Protein AF-A0A1B6GQN4-F1 (afdb_monomer_lite)

Structure (mmCIF, N/CA/C/O backbone):
data_AF-A0A1B6GQN4-F1
#
_entry.id   AF-A0A1B6GQN4-F1
#
loop_
_atom_site.group_PDB
_atom_site.id
_atom_site.type_symbol
_atom_site.label_atom_id
_atom_site.label_alt_id
_atom_site.label_comp_id
_atom_site.label_asym_id
_atom_site.label_entity_id
_atom_site.label_seq_id
_atom_site.pdbx_PDB_ins_code
_atom_site.Cartn_x
_atom_site.Cartn_y
_atom_site.Cartn_z
_atom_site.occupancy
_atom_site.B_iso_or_equiv
_atom_site.auth_seq_id
_atom_site.auth_comp_id
_atom_site.auth_asym_id
_atom_site.auth_atom_id
_atom_site.pdbx_PDB_model_num
ATOM 1 N N . MET A 1 1 ? 14.526 -27.126 -24.386 1.00 38.97 1 MET A N 1
ATOM 2 C CA . MET A 1 1 ? 15.940 -27.431 -24.703 1.00 38.97 1 MET A CA 1
ATOM 3 C C . MET A 1 1 ? 16.800 -26.392 -24.008 1.00 38.97 1 MET A C 1
ATOM 5 O O . MET A 1 1 ? 16.341 -25.265 -23.880 1.00 38.97 1 MET A O 1
ATOM 9 N N . ILE A 1 2 ? 17.978 -26.773 -23.517 1.00 41.34 2 ILE A N 1
ATOM 10 C CA . ILE A 1 2 ? 18.912 -25.891 -22.803 1.00 41.34 2 ILE A CA 1
ATOM 11 C C . ILE A 1 2 ? 20.274 -26.056 -23.475 1.00 41.34 2 ILE A C 1
ATOM 13 O O . ILE A 1 2 ? 20.704 -27.186 -23.697 1.00 41.34 2 ILE A O 1
ATOM 17 N N . THR A 1 3 ? 20.938 -24.947 -23.785 1.00 47.03 3 THR A N 1
ATOM 18 C CA . THR A 1 3 ? 22.304 -24.912 -24.324 1.00 47.03 3 THR A CA 1
ATOM 19 C C . THR A 1 3 ? 23.087 -23.838 -23.568 1.00 47.03 3 THR A C 1
ATOM 21 O O . THR A 1 3 ? 22.748 -22.660 -23.713 1.00 47.03 3 THR A O 1
ATOM 24 N N . PRO A 1 4 ? 24.077 -24.197 -22.731 1.00 46.75 4 PRO A N 1
ATOM 25 C CA . PRO A 1 4 ? 24.932 -23.216 -22.069 1.00 46.75 4 PRO A CA 1
ATOM 26 C C . PRO A 1 4 ? 25.905 -22.586 -23.075 1.00 46.75 4 PRO A C 1
ATOM 28 O O . PRO A 1 4 ? 26.256 -23.208 -24.078 1.00 46.75 4 PRO A O 1
ATOM 31 N N . PHE A 1 5 ? 26.353 -21.362 -22.796 1.00 39.34 5 PHE A N 1
ATOM 32 C CA . PHE A 1 5 ? 27.417 -20.705 -23.556 1.00 39.34 5 PHE A CA 1
ATOM 33 C C . PHE A 1 5 ? 28.744 -20.877 -22.807 1.00 39.34 5 PHE A C 1
ATOM 35 O O . PHE A 1 5 ? 28.800 -20.622 -21.604 1.00 39.34 5 PHE A O 1
ATOM 42 N N . SER A 1 6 ? 29.773 -21.371 -23.495 1.00 43.34 6 SER A N 1
ATOM 43 C CA . SER A 1 6 ? 31.007 -21.857 -22.866 1.00 43.34 6 SER A CA 1
ATOM 44 C C . SER A 1 6 ? 31.968 -20.758 -22.411 1.00 43.34 6 SER A C 1
ATOM 46 O O . SER A 1 6 ? 31.953 -19.630 -22.901 1.00 43.34 6 SER A O 1
ATOM 48 N N . GLU A 1 7 ? 32.865 -21.148 -21.506 1.00 43.22 7 GLU A N 1
ATOM 49 C CA . GLU A 1 7 ? 34.049 -20.392 -21.104 1.00 43.22 7 GLU A CA 1
ATOM 50 C C . GLU A 1 7 ? 34.975 -20.075 -22.291 1.00 43.22 7 GLU A C 1
ATOM 52 O O . GLU A 1 7 ? 35.158 -20.894 -23.194 1.00 43.22 7 GLU A O 1
ATOM 57 N N . VAL A 1 8 ? 35.666 -18.934 -22.216 1.00 42.50 8 VAL A N 1
ATOM 58 C CA . VAL A 1 8 ? 36.933 -18.708 -22.927 1.00 42.50 8 VAL A CA 1
ATOM 59 C C . VAL A 1 8 ? 37.954 -18.191 -21.917 1.00 42.50 8 VAL A C 1
ATOM 61 O O . VAL A 1 8 ? 38.015 -17.000 -21.620 1.00 42.50 8 VAL A O 1
ATOM 64 N N . VAL A 1 9 ? 38.753 -19.108 -21.373 1.00 43.78 9 VAL A N 1
ATOM 65 C CA . VAL A 1 9 ? 39.935 -18.791 -20.560 1.00 43.78 9 VAL A CA 1
ATOM 66 C C . VAL A 1 9 ? 41.157 -18.749 -21.474 1.00 43.78 9 VAL A C 1
ATOM 68 O O . VAL A 1 9 ? 41.381 -19.689 -22.235 1.00 43.78 9 VAL A O 1
ATOM 71 N N . ASN A 1 10 ? 41.986 -17.707 -21.372 1.00 44.34 10 ASN A N 1
ATOM 72 C CA . ASN A 1 10 ? 43.357 -17.751 -21.890 1.00 44.34 10 ASN A CA 1
ATOM 73 C C . ASN A 1 10 ? 44.294 -16.821 -21.078 1.00 44.34 10 ASN A C 1
ATOM 75 O O . ASN A 1 10 ? 43.972 -15.641 -20.942 1.00 44.34 10 ASN A O 1
ATOM 79 N N . PRO A 1 11 ? 45.406 -17.321 -20.496 1.00 50.16 11 PRO A N 1
ATOM 80 C CA . PRO A 1 11 ? 46.320 -16.545 -19.641 1.00 50.16 11 PRO A CA 1
ATOM 81 C C . PRO A 1 11 ? 47.654 -16.158 -20.329 1.00 50.16 11 PRO A C 1
ATOM 83 O O . PRO A 1 11 ? 47.951 -16.660 -21.411 1.00 50.16 11 PRO A O 1
ATOM 86 N N . ARG A 1 12 ? 48.516 -15.402 -19.605 1.00 38.38 12 ARG A N 1
ATOM 87 C CA . ARG A 1 12 ? 49.875 -14.897 -19.989 1.00 38.38 12 ARG A CA 1
ATOM 88 C C . ARG A 1 12 ? 49.829 -13.700 -20.969 1.00 38.38 12 ARG A C 1
ATOM 90 O O . ARG A 1 12 ? 48.912 -13.647 -21.773 1.00 38.38 12 ARG A O 1
ATOM 97 N N . LEU A 1 13 ? 50.751 -12.723 -21.023 1.00 40.22 13 LEU A N 1
ATOM 98 C CA . LEU A 1 13 ? 51.903 -12.209 -20.220 1.00 40.22 13 LEU A CA 1
ATOM 99 C C . LEU A 1 13 ? 52.123 -10.731 -20.706 1.00 40.22 13 LEU A C 1
ATOM 101 O O . LEU A 1 13 ? 51.519 -10.370 -21.714 1.00 40.22 13 LEU A O 1
ATOM 105 N N . CYS A 1 14 ? 52.908 -9.791 -20.156 1.00 38.59 14 CYS A N 1
ATOM 106 C CA . CYS A 1 14 ? 53.934 -9.698 -19.092 1.00 38.59 14 CYS A CA 1
ATOM 107 C C . CYS A 1 14 ? 53.431 -8.739 -17.953 1.00 38.59 14 CYS A C 1
ATOM 109 O O . CYS A 1 14 ? 52.217 -8.716 -17.762 1.00 38.59 14 CYS A O 1
ATOM 111 N N . CYS A 1 15 ? 54.149 -8.029 -17.057 1.00 39.53 15 CYS A N 1
ATOM 112 C CA . CYS A 1 15 ? 55.528 -7.489 -16.911 1.00 39.53 15 CYS A CA 1
ATOM 113 C C . CYS A 1 15 ? 55.942 -6.420 -17.963 1.00 39.53 15 CYS A C 1
ATOM 115 O O . CYS A 1 15 ? 55.563 -6.547 -19.122 1.00 39.53 15 CYS A O 1
ATOM 117 N N . GLU A 1 16 ? 56.670 -5.331 -17.674 1.00 39.56 16 GLU A N 1
ATOM 118 C CA . GLU A 1 16 ? 57.185 -4.686 -16.437 1.00 39.56 16 GLU A CA 1
ATOM 119 C C . GLU A 1 16 ? 57.283 -3.157 -16.689 1.00 39.56 16 GLU A C 1
ATOM 121 O O . GLU A 1 16 ? 57.430 -2.773 -17.847 1.00 39.56 16 GLU A O 1
ATOM 126 N N . ASP A 1 17 ? 57.226 -2.317 -15.640 1.00 39.34 17 ASP A N 1
ATOM 127 C CA . ASP A 1 17 ? 58.173 -1.200 -15.376 1.00 39.34 17 ASP A CA 1
ATOM 128 C C . ASP A 1 17 ? 57.814 -0.494 -14.042 1.00 39.34 17 ASP A C 1
ATOM 130 O O . ASP A 1 17 ? 56.939 0.372 -13.988 1.00 39.34 17 ASP A O 1
ATOM 134 N N . GLU A 1 18 ? 58.461 -0.876 -12.934 1.00 48.28 18 GLU A N 1
ATOM 135 C CA . GLU A 1 18 ? 58.349 -0.146 -11.658 1.00 48.28 18 GLU A CA 1
ATOM 136 C C . GLU A 1 18 ? 59.470 0.896 -11.550 1.00 48.28 18 GLU A C 1
ATOM 138 O O . GLU A 1 18 ? 60.575 0.607 -11.086 1.00 48.28 18 GLU A O 1
ATOM 143 N N . THR A 1 19 ? 59.190 2.130 -11.983 1.00 58.78 19 THR A N 1
ATOM 144 C CA . THR A 1 19 ? 60.159 3.235 -11.875 1.00 58.78 19 THR A CA 1
ATOM 145 C C . THR A 1 19 ? 60.526 3.529 -10.407 1.00 58.78 19 THR A C 1
ATOM 147 O O . THR A 1 19 ? 59.633 3.744 -9.581 1.00 58.78 19 THR A O 1
ATOM 150 N N . PRO A 1 20 ? 61.824 3.588 -10.040 1.00 49.12 20 PRO A N 1
ATOM 151 C CA . PRO A 1 20 ? 62.231 3.918 -8.676 1.00 49.12 20 PRO A CA 1
ATOM 152 C C . PRO A 1 20 ? 61.864 5.360 -8.295 1.00 49.12 20 PRO A C 1
ATOM 154 O O . PRO A 1 20 ? 62.465 6.320 -8.780 1.00 49.12 20 PRO A O 1
ATOM 157 N N . VAL A 1 21 ? 60.898 5.524 -7.387 1.00 58.22 21 VAL A N 1
ATOM 158 C CA . VAL A 1 21 ? 60.535 6.838 -6.833 1.00 58.22 21 VAL A CA 1
ATOM 159 C C . VAL A 1 21 ? 61.554 7.240 -5.764 1.00 58.22 21 VAL A C 1
ATOM 161 O O . VAL A 1 21 ? 61.572 6.693 -4.661 1.00 58.22 21 VAL A O 1
ATOM 164 N N . ASP A 1 22 ? 62.410 8.205 -6.102 1.00 50.53 22 ASP A N 1
ATOM 165 C CA . ASP A 1 22 ? 63.510 8.674 -5.253 1.00 50.53 22 ASP A CA 1
ATOM 166 C C . ASP A 1 22 ? 62.984 9.351 -3.959 1.00 50.53 22 ASP A C 1
ATOM 168 O O . ASP A 1 22 ? 62.288 10.371 -4.032 1.00 50.53 22 ASP A O 1
ATOM 172 N N . PRO A 1 23 ? 63.280 8.828 -2.750 1.00 57.06 23 PRO A N 1
ATOM 173 C CA . PRO A 1 23 ? 62.633 9.251 -1.502 1.00 57.06 23 PRO A CA 1
ATOM 174 C C . PRO A 1 23 ? 63.164 10.584 -0.930 1.00 57.06 23 PRO A C 1
ATOM 176 O O . PRO A 1 23 ? 63.128 10.800 0.284 1.00 57.06 23 PRO A O 1
ATOM 179 N N . ARG A 1 24 ? 63.705 11.483 -1.767 1.00 56.50 24 ARG A N 1
ATOM 180 C CA . ARG A 1 24 ? 64.447 12.687 -1.336 1.00 56.50 24 ARG A CA 1
ATOM 181 C C . ARG A 1 24 ? 64.012 14.007 -1.979 1.00 56.50 24 ARG A C 1
ATOM 183 O O . ARG A 1 24 ? 64.813 14.930 -2.092 1.00 56.50 24 ARG A O 1
ATOM 190 N N . THR A 1 25 ? 62.717 14.162 -2.246 1.00 57.97 25 THR A N 1
ATOM 191 C CA . THR A 1 25 ? 62.114 15.466 -2.602 1.00 57.97 25 THR A CA 1
ATOM 192 C C . THR A 1 25 ? 61.131 15.951 -1.529 1.00 57.97 25 THR A C 1
ATOM 194 O O . THR A 1 25 ? 60.029 16.409 -1.828 1.00 57.97 25 THR A O 1
ATOM 197 N N . MET A 1 26 ? 61.526 15.868 -0.250 1.00 46.03 26 MET A N 1
ATOM 198 C CA . MET A 1 26 ? 60.767 16.443 0.873 1.00 46.03 26 MET A CA 1
ATOM 199 C C . MET A 1 26 ? 60.919 17.974 0.899 1.00 46.03 26 MET A C 1
ATOM 201 O O . MET A 1 26 ? 61.567 18.547 1.774 1.00 46.03 26 MET A O 1
ATOM 205 N N . SER A 1 27 ? 60.345 18.633 -0.111 1.00 48.56 27 SER A N 1
ATOM 206 C CA . SER A 1 27 ? 60.278 20.091 -0.197 1.00 48.56 27 SER A CA 1
ATOM 207 C C . SER A 1 27 ? 59.452 20.652 0.962 1.00 48.56 27 SER A C 1
ATOM 209 O O . SER A 1 27 ? 58.418 20.098 1.339 1.00 48.56 27 SER A O 1
ATOM 211 N N . GLN A 1 28 ? 59.934 21.736 1.561 1.00 56.88 28 GLN A N 1
ATOM 212 C CA . GLN A 1 28 ? 59.524 22.167 2.891 1.00 56.88 28 GLN A CA 1
ATOM 213 C C . GLN A 1 28 ? 58.351 23.154 2.829 1.00 56.88 28 GLN A C 1
ATOM 215 O O . GLN A 1 28 ? 58.547 24.354 2.648 1.00 56.88 28 GLN A O 1
ATOM 220 N N . TRP A 1 29 ? 57.125 22.653 3.003 1.00 43.41 29 TRP A N 1
ATOM 221 C CA . TRP A 1 29 ? 55.921 23.487 3.095 1.00 43.41 29 TRP A CA 1
ATOM 222 C C . TRP A 1 29 ? 55.753 24.020 4.533 1.00 43.41 29 TRP A C 1
ATOM 224 O O . TRP A 1 29 ? 55.604 23.218 5.458 1.00 43.41 29 TRP A O 1
ATOM 234 N N . PRO A 1 30 ? 55.793 25.349 4.760 1.00 53.22 30 PRO A N 1
ATOM 235 C CA . PRO A 1 30 ? 55.517 25.941 6.067 1.00 53.22 30 PRO A CA 1
ATOM 236 C C . PRO A 1 30 ? 54.004 26.017 6.348 1.00 53.22 30 PRO A C 1
ATOM 238 O O . PRO A 1 30 ? 53.181 25.618 5.531 1.00 53.22 30 PRO A O 1
ATOM 241 N N . VAL A 1 31 ? 53.657 26.584 7.510 1.00 56.50 31 VAL A N 1
ATOM 242 C CA . VAL A 1 31 ? 52.295 26.821 8.030 1.00 56.50 31 VAL A CA 1
ATOM 243 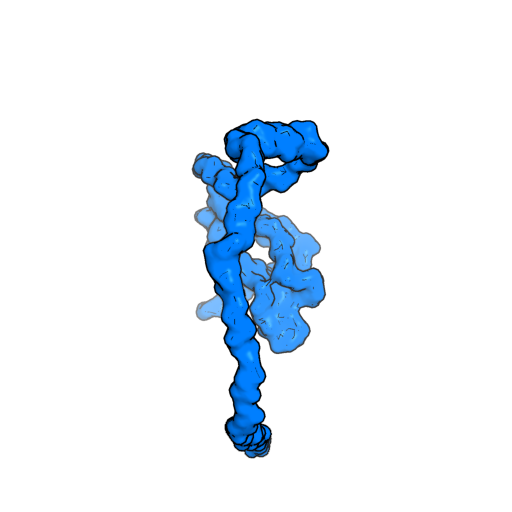C C . VAL A 1 31 ? 51.386 25.587 8.108 1.00 56.50 31 VAL A C 1
ATOM 245 O O . VAL A 1 31 ? 50.509 25.341 7.285 1.00 56.50 31 VAL A O 1
ATOM 248 N N . SER A 1 32 ? 51.505 24.892 9.239 1.00 63.06 32 SER A N 1
ATOM 249 C CA . SER A 1 32 ? 50.463 24.032 9.801 1.00 63.06 32 SER A CA 1
ATOM 250 C C . SER A 1 32 ? 49.194 24.842 10.126 1.00 63.06 32 SER A C 1
ATOM 252 O O . SER A 1 32 ? 48.978 25.253 11.268 1.00 63.06 32 SER A O 1
ATOM 254 N N . VAL A 1 33 ? 48.354 25.099 9.120 1.00 55.94 33 VAL A N 1
ATOM 255 C CA . VAL A 1 33 ? 47.033 25.716 9.306 1.00 55.94 33 VAL A CA 1
ATOM 256 C C . VAL A 1 33 ? 46.115 24.691 9.971 1.00 55.94 33 VAL A C 1
ATOM 258 O O . VAL A 1 33 ? 45.735 23.695 9.356 1.00 55.94 33 VAL A O 1
ATOM 261 N N . SER A 1 34 ? 45.758 24.922 11.236 1.00 52.75 34 SER A N 1
ATOM 262 C CA . SER A 1 34 ? 44.866 24.038 11.993 1.00 52.75 34 SER A CA 1
ATOM 263 C C . SER A 1 34 ? 43.557 23.792 11.238 1.00 52.75 34 SER A C 1
ATOM 265 O O . SER A 1 34 ? 42.838 24.745 10.930 1.00 52.75 34 SER A O 1
ATOM 267 N N . LEU A 1 35 ? 43.203 22.519 11.005 1.00 54.84 35 LEU A N 1
ATOM 268 C CA . LEU A 1 35 ? 42.017 22.134 10.218 1.00 54.84 35 LEU A CA 1
ATOM 269 C C . LEU A 1 35 ? 40.712 22.765 10.741 1.00 54.84 35 LEU A C 1
ATOM 271 O O . LEU A 1 35 ? 39.799 23.011 9.957 1.00 54.84 35 LEU A O 1
ATOM 275 N N . ALA A 1 36 ? 40.644 23.089 12.036 1.00 58.41 36 ALA A N 1
ATOM 276 C CA . ALA A 1 36 ? 39.533 23.820 12.646 1.00 58.41 36 ALA A CA 1
ATOM 277 C C . ALA A 1 36 ? 39.230 25.172 11.962 1.00 58.41 36 ALA A C 1
ATOM 279 O O . ALA A 1 36 ? 38.065 25.533 11.821 1.00 58.41 36 ALA A O 1
ATOM 280 N N . VAL A 1 37 ? 40.252 25.904 11.499 1.00 56.81 37 VAL A N 1
ATOM 281 C CA . VAL A 1 37 ? 40.081 27.210 10.832 1.00 56.81 37 VAL A CA 1
ATOM 282 C C . VAL A 1 37 ? 39.545 27.030 9.409 1.00 56.81 37 VAL A C 1
ATOM 284 O O . VAL A 1 37 ? 38.637 27.746 8.991 1.00 56.81 37 VAL A O 1
ATOM 287 N N . VAL A 1 38 ? 40.058 26.029 8.685 1.00 58.25 38 VAL A N 1
ATOM 288 C CA . VAL A 1 38 ? 39.586 25.684 7.333 1.00 58.25 38 VAL A CA 1
ATOM 289 C C . VAL A 1 38 ? 38.133 25.200 7.382 1.00 58.25 38 VAL A C 1
ATOM 291 O O . VAL A 1 38 ? 37.305 25.666 6.603 1.00 58.25 38 VAL A O 1
ATOM 294 N N . GLY A 1 39 ? 37.795 24.334 8.344 1.00 57.09 39 GLY A N 1
ATOM 295 C CA . GLY A 1 39 ? 36.428 23.850 8.548 1.00 57.09 39 GLY A CA 1
ATOM 296 C C . GLY A 1 39 ? 35.426 24.973 8.836 1.00 57.09 39 GLY A C 1
ATOM 297 O O . GLY A 1 39 ? 34.323 24.958 8.293 1.00 57.09 39 GLY A O 1
ATOM 298 N N . LEU A 1 40 ? 35.820 25.982 9.623 1.00 56.78 40 LEU A N 1
ATOM 299 C CA . LEU A 1 40 ? 34.961 27.127 9.934 1.00 56.78 40 LEU A CA 1
ATOM 300 C C . LEU A 1 40 ? 34.673 27.999 8.695 1.00 56.78 40 LEU A C 1
ATOM 302 O O . LEU A 1 40 ? 33.534 28.413 8.488 1.00 56.78 40 LEU A O 1
ATOM 306 N N . LEU A 1 41 ? 35.680 28.235 7.845 1.00 58.12 41 LEU A N 1
ATOM 307 C CA . LEU A 1 41 ? 35.528 29.000 6.598 1.00 58.12 41 LEU A CA 1
ATOM 308 C C . LEU A 1 41 ? 34.669 28.274 5.550 1.00 58.12 41 LEU A C 1
ATOM 310 O O . LEU A 1 41 ? 33.854 28.908 4.878 1.00 58.12 41 LEU A O 1
ATOM 314 N N . VAL A 1 42 ? 34.799 26.948 5.435 1.00 58.12 42 VAL A N 1
ATOM 315 C CA . VAL A 1 42 ? 33.941 26.145 4.547 1.00 58.12 42 VAL A CA 1
ATOM 316 C C . VAL A 1 42 ? 32.477 26.230 4.992 1.00 58.12 42 VAL A C 1
ATOM 318 O O . VAL A 1 42 ? 31.614 26.532 4.173 1.00 58.12 42 VAL A O 1
ATOM 321 N N . LEU A 1 43 ? 32.185 26.067 6.288 1.00 57.09 43 LEU A N 1
ATOM 322 C CA . LEU A 1 43 ? 30.814 26.166 6.812 1.00 57.09 43 LEU A CA 1
ATOM 323 C C . LEU A 1 43 ? 30.171 27.551 6.610 1.00 57.09 43 LEU A C 1
ATOM 325 O O . LEU A 1 43 ? 28.959 27.630 6.430 1.00 57.09 43 LEU A O 1
ATOM 329 N N . ALA A 1 44 ? 30.958 28.630 6.599 1.00 58.59 44 ALA A N 1
ATOM 330 C CA . ALA A 1 44 ? 30.460 29.998 6.430 1.00 58.59 44 ALA A CA 1
ATOM 331 C C . ALA A 1 44 ? 30.083 30.378 4.980 1.00 58.59 44 ALA A C 1
ATOM 333 O O . ALA A 1 44 ? 29.517 31.449 4.766 1.00 58.59 44 ALA A O 1
ATOM 334 N N . SER A 1 45 ? 30.407 29.541 3.987 1.00 57.66 45 SER A N 1
ATOM 335 C CA . SER A 1 45 ? 30.229 29.848 2.554 1.00 57.66 45 SER A CA 1
ATOM 336 C C . SER A 1 45 ? 29.170 28.998 1.841 1.00 57.66 45 SER A C 1
ATOM 338 O O . SER A 1 45 ? 28.791 29.314 0.712 1.00 57.66 45 SER A O 1
ATOM 340 N N . VAL A 1 46 ? 28.641 27.955 2.491 1.00 57.47 46 VAL A N 1
ATOM 341 C CA . VAL A 1 46 ? 27.519 27.174 1.950 1.00 57.47 46 VAL A CA 1
ATOM 342 C C . VAL A 1 46 ? 26.206 27.920 2.235 1.00 57.47 46 VAL A C 1
ATOM 344 O O . VAL A 1 46 ? 25.937 28.227 3.397 1.00 57.47 46 VAL A O 1
ATOM 347 N N . PRO A 1 47 ? 25.343 28.196 1.236 1.00 51.72 47 PRO A N 1
ATOM 348 C CA . PRO A 1 47 ? 24.004 28.701 1.517 1.00 51.72 47 PRO A CA 1
ATOM 349 C C . PRO A 1 47 ? 23.228 27.665 2.340 1.00 51.72 47 PRO A C 1
ATOM 351 O O . PRO A 1 47 ? 23.267 26.472 2.033 1.00 51.72 47 PRO A O 1
ATOM 354 N N . LEU A 1 48 ? 22.504 28.116 3.369 1.00 50.56 48 LEU A N 1
ATOM 355 C CA . LEU A 1 48 ? 21.752 27.248 4.282 1.00 50.56 48 LEU A CA 1
ATOM 356 C C . LEU A 1 48 ? 20.525 26.631 3.587 1.00 50.56 48 LEU A C 1
ATOM 358 O O . LEU A 1 48 ? 19.380 27.030 3.802 1.00 50.56 48 LEU A O 1
ATOM 362 N N . VAL A 1 49 ? 20.767 25.618 2.756 1.00 51.25 49 VAL A N 1
ATOM 363 C CA . VAL A 1 49 ? 19.740 24.689 2.291 1.00 51.25 49 VAL A CA 1
ATOM 364 C C . VAL A 1 49 ? 19.242 23.929 3.515 1.00 51.25 49 VAL A C 1
ATOM 366 O O . VAL A 1 49 ? 19.904 23.020 4.017 1.00 51.25 49 VAL A O 1
ATOM 369 N N . SER A 1 50 ? 18.062 24.317 4.002 1.00 54.03 50 SER A N 1
ATOM 370 C CA . SER A 1 50 ? 17.349 23.635 5.086 1.00 54.03 50 SER A CA 1
ATOM 371 C C . SER A 1 50 ? 16.852 22.267 4.596 1.00 54.03 50 SER A C 1
ATOM 373 O O . SER A 1 50 ? 15.700 22.087 4.206 1.00 54.03 50 SER A O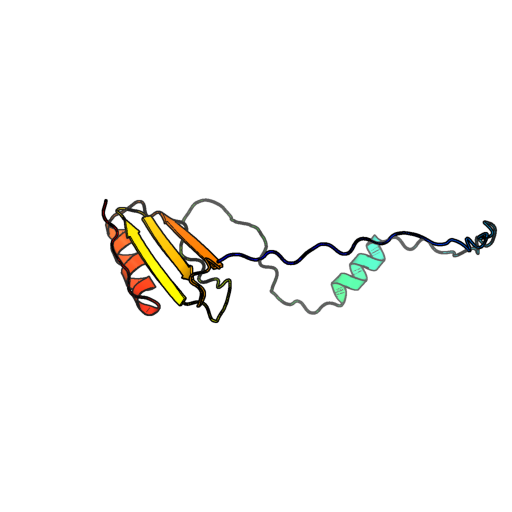 1
ATOM 375 N N . GLY A 1 51 ? 17.790 21.321 4.513 1.00 53.50 51 GLY A N 1
ATOM 376 C CA . GLY A 1 51 ? 17.632 20.024 3.852 1.00 53.50 51 GLY A CA 1
ATOM 377 C C . GLY A 1 51 ? 18.294 18.859 4.588 1.00 53.50 51 GLY A C 1
ATOM 378 O O . GLY A 1 51 ? 18.222 17.727 4.112 1.00 53.50 51 GLY A O 1
ATOM 379 N N . GLN A 1 52 ? 18.890 19.090 5.764 1.00 53.16 52 GLN A N 1
ATOM 380 C CA . GLN A 1 52 ? 19.319 18.011 6.656 1.00 53.16 52 GLN A CA 1
ATOM 381 C C . GLN A 1 52 ? 18.097 17.332 7.292 1.00 53.16 52 GLN A C 1
ATOM 383 O O . GLN A 1 52 ? 17.738 17.588 8.440 1.00 53.16 52 GLN A O 1
ATOM 388 N N . ARG A 1 53 ? 17.468 16.411 6.551 1.00 50.53 53 ARG A N 1
ATOM 389 C CA . ARG A 1 53 ? 16.600 15.376 7.130 1.00 50.53 53 ARG A CA 1
ATOM 390 C C . ARG A 1 53 ? 17.472 14.405 7.925 1.00 50.53 53 ARG A C 1
ATOM 392 O O . ARG A 1 53 ? 17.881 13.365 7.417 1.00 50.53 53 ARG A O 1
ATOM 399 N N . GLY A 1 54 ? 17.812 14.802 9.149 1.00 48.47 54 GLY A N 1
ATOM 400 C CA . GLY A 1 54 ? 18.628 14.003 10.053 1.00 48.47 54 GLY A CA 1
ATOM 401 C C . GLY A 1 54 ? 17.985 12.648 10.348 1.00 48.47 54 GLY A C 1
ATOM 402 O O . GLY A 1 54 ? 16.764 12.538 10.472 1.00 48.47 54 GLY A O 1
ATOM 403 N N . PHE A 1 55 ? 18.817 11.618 10.495 1.00 55.91 55 PHE A N 1
ATOM 404 C CA . PHE A 1 55 ? 18.393 10.314 11.000 1.00 55.91 55 PHE A CA 1
ATOM 405 C C . PHE A 1 55 ? 18.160 10.418 12.516 1.00 55.91 55 PHE A C 1
ATOM 407 O O . PHE A 1 55 ? 19.009 10.061 13.326 1.00 55.91 55 PHE A O 1
ATOM 414 N N . GLY A 1 56 ? 17.022 11.004 12.887 1.00 49.38 56 GLY A N 1
ATOM 415 C CA . GLY A 1 56 ? 16.632 11.282 14.265 1.00 49.38 56 GLY A CA 1
ATOM 416 C C . GLY A 1 56 ? 15.152 10.996 14.463 1.00 49.38 56 GLY A C 1
ATOM 417 O O . GLY A 1 56 ? 14.325 11.901 14.385 1.00 49.38 56 GLY A O 1
ATOM 418 N N . VAL A 1 57 ? 14.815 9.728 14.708 1.00 52.88 57 VAL A N 1
ATOM 419 C CA . VAL A 1 57 ? 13.467 9.349 15.146 1.00 52.88 57 VAL A CA 1
ATOM 420 C C . VAL A 1 57 ? 13.374 9.616 16.646 1.00 52.88 57 VAL A C 1
ATOM 422 O O . VAL A 1 57 ? 13.699 8.759 17.464 1.00 52.88 57 VAL A O 1
ATOM 425 N N . SER A 1 58 ? 12.962 10.834 17.000 1.00 51.66 58 SER A N 1
ATOM 426 C CA . SER A 1 58 ? 12.487 11.146 18.351 1.00 51.66 58 SER A CA 1
ATOM 427 C C . SER A 1 58 ? 11.322 10.217 18.714 1.00 51.66 58 SER A C 1
ATOM 429 O O . SER A 1 58 ? 10.497 9.895 17.857 1.00 51.66 58 SER A O 1
ATOM 431 N N . GLY A 1 59 ? 11.284 9.760 19.965 1.00 50.72 59 GLY A N 1
ATOM 432 C CA . GLY A 1 59 ? 10.476 8.606 20.363 1.00 50.72 59 GLY A CA 1
ATOM 433 C C . GLY A 1 59 ? 8.954 8.796 20.346 1.00 50.72 59 GLY A C 1
ATOM 434 O O . GLY A 1 59 ? 8.427 9.891 20.535 1.00 50.72 59 GLY A O 1
ATOM 435 N N . ASP A 1 60 ? 8.271 7.663 20.182 1.00 56.38 60 ASP A N 1
ATOM 436 C CA . ASP A 1 60 ? 7.019 7.297 20.852 1.00 56.38 60 ASP A CA 1
ATOM 437 C C . ASP A 1 60 ? 5.886 8.335 20.904 1.00 56.38 60 ASP A C 1
ATOM 439 O O . ASP A 1 60 ? 5.493 8.791 21.973 1.00 56.38 60 ASP A O 1
ATOM 443 N N . THR A 1 61 ? 5.267 8.643 19.758 1.00 55.09 61 THR A N 1
ATOM 444 C CA . THR A 1 61 ? 3.847 9.081 19.695 1.00 55.09 61 THR A CA 1
ATOM 445 C C . THR A 1 61 ? 3.209 8.872 18.303 1.00 55.09 61 THR A C 1
ATOM 447 O O . THR A 1 61 ? 2.591 9.769 17.733 1.00 55.09 61 THR A O 1
ATOM 450 N N . SER A 1 62 ? 3.298 7.665 17.723 1.00 47.41 62 SER A N 1
ATOM 451 C CA . SER A 1 62 ? 2.472 7.306 16.548 1.00 47.41 62 SER A CA 1
ATOM 452 C C . SER A 1 62 ? 1.924 5.874 16.643 1.00 47.41 62 SER A C 1
ATOM 454 O O . SER A 1 62 ? 2.636 5.000 17.134 1.00 47.41 62 SER A O 1
ATOM 456 N N . PRO A 1 63 ? 0.668 5.609 16.221 1.00 63.34 63 PRO A N 1
ATOM 457 C CA . PRO A 1 63 ? 0.002 4.330 16.480 1.00 63.34 63 PRO A CA 1
ATOM 458 C C . PRO A 1 63 ? 0.435 3.186 15.553 1.00 63.34 63 PRO A C 1
ATOM 460 O O . PRO A 1 63 ? 0.044 2.054 15.803 1.00 63.34 63 PRO A O 1
ATOM 463 N N . TYR A 1 64 ? 1.185 3.459 14.484 1.00 68.88 64 TYR A N 1
ATOM 464 C CA . TYR A 1 64 ? 1.839 2.457 13.638 1.00 68.88 64 TYR A CA 1
ATOM 465 C C . TYR A 1 64 ? 2.865 3.127 12.718 1.00 68.88 64 TYR A C 1
ATOM 467 O O . TYR A 1 64 ? 2.792 4.332 12.461 1.00 68.88 64 TYR A O 1
ATOM 475 N N . LYS A 1 65 ? 3.791 2.339 12.157 1.00 76.94 65 LYS A N 1
ATOM 476 C CA . LYS A 1 65 ? 4.686 2.798 11.086 1.00 76.94 65 LYS A CA 1
ATOM 477 C C . LYS A 1 65 ? 3.867 3.062 9.815 1.00 76.94 65 LYS A C 1
ATOM 479 O O . LYS A 1 65 ? 3.507 2.132 9.099 1.00 76.94 65 LYS A O 1
ATOM 484 N N . GLY A 1 66 ? 3.545 4.328 9.556 1.00 83.94 66 GLY A N 1
ATOM 485 C CA . GLY A 1 66 ? 2.795 4.749 8.369 1.00 83.94 66 GLY A CA 1
ATOM 486 C C . GLY A 1 66 ? 3.551 4.532 7.051 1.00 83.94 66 GLY A C 1
ATOM 487 O O . GLY A 1 66 ? 4.773 4.410 7.039 1.00 83.94 66 GLY A O 1
ATOM 488 N N . TYR A 1 67 ? 2.808 4.520 5.939 1.00 89.56 67 TYR A N 1
ATOM 489 C CA . TYR A 1 67 ? 3.354 4.354 4.587 1.00 89.56 67 TYR A CA 1
ATOM 490 C C . TYR A 1 67 ? 4.316 5.491 4.212 1.00 89.56 67 TYR A C 1
ATOM 492 O O . TYR A 1 67 ? 3.921 6.657 4.208 1.00 89.56 67 TYR A O 1
ATOM 500 N N . SER A 1 68 ? 5.551 5.153 3.836 1.00 90.12 68 SER A N 1
ATOM 501 C CA . SER A 1 68 ? 6.582 6.128 3.457 1.00 90.12 68 SER A CA 1
ATOM 502 C C . SER A 1 68 ? 6.294 6.882 2.153 1.00 90.12 68 SER A C 1
ATOM 504 O O . SER A 1 68 ? 6.819 7.975 1.941 1.00 90.12 68 SER A O 1
ATOM 506 N N . GLY A 1 69 ? 5.515 6.288 1.240 1.00 89.38 69 GLY A N 1
ATOM 507 C CA . GLY A 1 69 ? 5.298 6.810 -0.114 1.00 89.38 69 GLY A CA 1
ATOM 508 C C . GLY A 1 69 ? 6.494 6.669 -1.067 1.00 89.38 69 GLY A C 1
ATOM 509 O O . GLY A 1 69 ? 6.345 6.949 -2.262 1.00 89.38 69 GLY A O 1
ATOM 510 N N . ILE A 1 70 ? 7.657 6.225 -0.576 1.00 90.62 70 ILE A N 1
ATOM 511 C CA . ILE A 1 70 ? 8.914 6.157 -1.332 1.00 90.62 70 ILE A CA 1
ATOM 512 C C . ILE A 1 70 ? 8.813 5.087 -2.426 1.00 90.62 70 ILE A C 1
ATOM 514 O O . ILE A 1 70 ? 8.328 3.977 -2.200 1.00 90.62 70 ILE A O 1
ATOM 518 N N . ARG A 1 71 ? 9.283 5.432 -3.631 1.00 92.69 71 ARG A N 1
ATOM 519 C CA . ARG A 1 71 ? 9.326 4.527 -4.787 1.00 92.69 71 ARG A CA 1
ATOM 520 C C . ARG A 1 71 ? 10.745 4.029 -5.014 1.00 92.69 71 ARG A C 1
ATOM 522 O O . ARG A 1 71 ? 11.666 4.840 -5.032 1.00 92.69 71 ARG A O 1
ATOM 529 N N . ALA A 1 72 ? 10.915 2.732 -5.254 1.00 92.88 72 ALA A N 1
ATOM 530 C CA . ALA A 1 72 ? 12.198 2.182 -5.707 1.00 92.88 72 ALA A CA 1
ATOM 531 C C . ALA A 1 72 ? 12.409 2.399 -7.218 1.00 92.88 72 ALA A C 1
ATOM 533 O O . ALA A 1 72 ? 13.543 2.540 -7.690 1.00 92.88 72 ALA A O 1
ATOM 534 N N . ARG A 1 73 ? 11.301 2.436 -7.971 1.00 93.75 73 ARG A N 1
ATOM 535 C CA . ARG A 1 73 ? 11.245 2.644 -9.423 1.00 93.75 73 ARG A CA 1
ATOM 536 C C . ARG A 1 73 ? 9.957 3.397 -9.806 1.00 93.75 73 ARG A C 1
ATOM 538 O O . ARG A 1 73 ? 8.876 2.953 -9.408 1.00 93.75 73 ARG A O 1
ATOM 545 N N . PRO A 1 74 ? 10.012 4.525 -10.543 1.00 92.31 74 PRO A N 1
ATOM 546 C CA . PRO A 1 74 ? 8.809 5.262 -10.948 1.00 92.31 74 PRO A CA 1
ATOM 547 C C . PRO A 1 74 ? 7.893 4.457 -11.887 1.00 92.31 74 PRO A C 1
ATOM 549 O O . PRO A 1 74 ? 6.671 4.575 -11.797 1.00 92.31 74 PRO A O 1
ATOM 552 N N . GLU A 1 75 ? 8.468 3.602 -12.732 1.00 93.19 75 GLU A N 1
ATOM 553 C CA . GLU A 1 75 ? 7.782 2.726 -13.687 1.00 93.19 75 GLU A CA 1
ATOM 554 C C . GLU A 1 75 ? 7.137 1.481 -13.052 1.00 93.19 75 GLU A C 1
ATOM 556 O O . GLU A 1 75 ? 6.402 0.753 -13.719 1.00 93.19 75 GLU A O 1
ATOM 561 N N . ALA A 1 76 ? 7.377 1.227 -11.761 1.00 95.12 76 ALA A N 1
ATOM 562 C CA . ALA A 1 76 ? 6.802 0.084 -11.063 1.00 95.12 76 ALA A CA 1
ATOM 563 C C . ALA A 1 76 ? 5.278 0.185 -10.935 1.00 95.12 76 ALA A C 1
ATOM 565 O O . ALA A 1 76 ? 4.716 1.260 -10.693 1.00 95.12 76 ALA A O 1
ATOM 566 N N . LYS A 1 77 ? 4.600 -0.963 -10.953 1.00 95.69 77 LYS A N 1
ATOM 567 C CA . LYS A 1 77 ? 3.198 -1.061 -10.553 1.00 95.69 77 LYS A CA 1
ATOM 568 C C . LYS A 1 77 ? 3.105 -1.242 -9.039 1.00 95.69 77 LYS A C 1
ATOM 570 O O . LYS A 1 77 ? 3.630 -2.213 -8.503 1.00 95.69 77 LYS A O 1
ATOM 575 N N . ARG A 1 78 ? 2.393 -0.339 -8.358 1.00 95.69 78 ARG A N 1
ATOM 576 C CA . ARG A 1 78 ? 1.994 -0.532 -6.955 1.00 95.69 78 ARG A CA 1
ATOM 577 C C . ARG A 1 78 ? 0.824 -1.509 -6.860 1.00 95.69 78 ARG A C 1
ATOM 579 O O . ARG A 1 78 ? -0.143 -1.404 -7.615 1.00 95.69 78 ARG A O 1
ATOM 586 N N . LEU A 1 79 ? 0.900 -2.417 -5.898 1.00 96.56 79 LEU A N 1
ATOM 587 C CA . LEU A 1 79 ? -0.168 -3.316 -5.470 1.00 96.56 79 LEU A CA 1
ATOM 588 C C . LEU A 1 79 ? -0.306 -3.201 -3.948 1.00 96.56 79 LEU A C 1
ATOM 590 O O . LEU A 1 79 ? 0.688 -2.989 -3.256 1.00 96.56 79 LEU A O 1
ATOM 594 N N . ILE A 1 80 ? -1.524 -3.331 -3.424 1.00 97.38 80 ILE A N 1
ATOM 595 C CA . ILE A 1 80 ? -1.779 -3.333 -1.979 1.00 97.38 80 ILE A CA 1
ATOM 596 C C . ILE A 1 80 ? -2.441 -4.656 -1.625 1.00 97.38 80 ILE A C 1
ATOM 598 O O . ILE A 1 80 ? -3.531 -4.953 -2.115 1.00 97.38 80 ILE A O 1
ATOM 602 N N . TYR A 1 81 ? -1.809 -5.418 -0.744 1.00 97.06 81 TYR A N 1
ATOM 603 C CA . TYR A 1 81 ? -2.379 -6.620 -0.146 1.00 97.06 81 TYR A CA 1
ATOM 604 C C . TYR A 1 81 ? -2.666 -6.375 1.332 1.00 97.06 81 TYR A C 1
ATOM 606 O O . TYR A 1 81 ? -1.973 -5.580 1.964 1.00 97.06 81 TYR A O 1
ATOM 614 N N . TYR A 1 82 ? -3.666 -7.046 1.902 1.00 96.19 82 TYR A N 1
ATOM 615 C CA . TYR A 1 82 ? -3.885 -7.014 3.349 1.00 96.19 82 TYR A CA 1
ATOM 616 C C . TYR A 1 82 ? -4.438 -8.329 3.906 1.00 96.19 82 TYR A C 1
ATOM 618 O O . TYR A 1 82 ? -5.227 -9.019 3.253 1.00 96.19 82 TYR A O 1
ATOM 626 N N . HIS A 1 83 ? -4.044 -8.643 5.139 1.00 95.19 83 HIS A N 1
ATOM 627 C CA . HIS A 1 83 ? -4.596 -9.717 5.961 1.00 95.19 83 HIS A CA 1
ATOM 628 C C . HIS A 1 83 ? -4.684 -9.231 7.409 1.00 95.19 83 HIS A C 1
ATOM 630 O O . HIS A 1 83 ? -3.702 -8.719 7.933 1.00 95.19 83 HIS A O 1
ATOM 636 N N . GLU A 1 84 ? -5.850 -9.382 8.042 1.00 91.50 84 GLU A N 1
ATOM 637 C CA . GLU A 1 84 ? -6.105 -8.998 9.443 1.00 91.50 84 GLU A CA 1
ATOM 638 C C . GLU A 1 84 ? -5.599 -7.593 9.813 1.00 91.50 84 GLU A C 1
ATOM 640 O O . GLU A 1 84 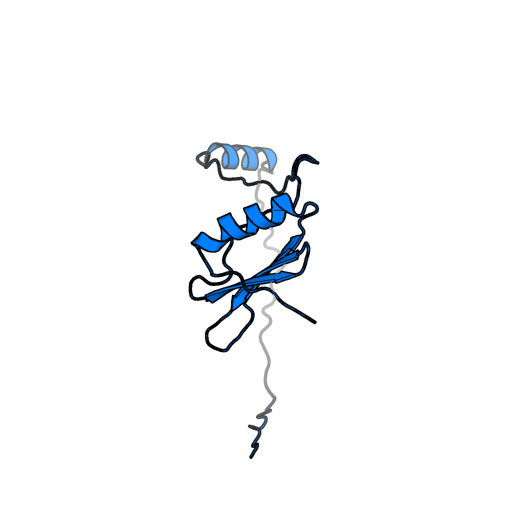? -6.271 -6.616 9.487 1.00 91.50 84 GLU A O 1
ATOM 645 N N . GLN A 1 85 ? -4.452 -7.487 10.490 1.00 91.50 85 GLN A N 1
ATOM 646 C CA . GLN A 1 85 ? -3.842 -6.232 10.946 1.00 91.50 85 GLN A CA 1
ATOM 647 C C . GLN A 1 85 ? -2.677 -5.756 10.061 1.00 91.50 85 GLN A C 1
ATOM 649 O O . GLN A 1 85 ? -2.153 -4.669 10.286 1.00 91.50 85 GLN A O 1
ATOM 654 N N . THR A 1 86 ? -2.290 -6.514 9.034 1.00 93.38 86 THR A N 1
ATOM 655 C CA . THR A 1 86 ? -1.116 -6.233 8.194 1.00 93.38 86 THR A CA 1
ATOM 656 C C . THR A 1 86 ? -1.523 -5.800 6.790 1.00 93.38 86 THR A C 1
ATOM 658 O O . THR A 1 86 ? -2.314 -6.465 6.117 1.00 93.38 86 THR A O 1
ATOM 661 N N . ILE A 1 87 ? -0.929 -4.705 6.316 1.00 95.38 87 ILE A N 1
ATOM 662 C CA . ILE A 1 87 ? -0.992 -4.227 4.933 1.00 95.38 87 ILE A CA 1
ATOM 663 C C . ILE A 1 87 ? 0.412 -4.341 4.322 1.00 95.38 87 ILE A C 1
ATOM 665 O O . ILE A 1 87 ? 1.400 -3.980 4.958 1.00 95.38 87 ILE A O 1
ATOM 669 N N . ALA A 1 88 ? 0.505 -4.814 3.082 1.00 96.25 88 ALA A N 1
ATOM 670 C CA . ALA A 1 88 ? 1.734 -4.853 2.297 1.00 96.25 88 ALA A CA 1
ATOM 671 C C . ALA A 1 88 ? 1.568 -4.001 1.033 1.00 96.25 88 ALA A C 1
ATOM 673 O O . ALA A 1 88 ? 0.738 -4.317 0.174 1.00 96.25 88 ALA A O 1
ATOM 674 N N . VAL A 1 89 ? 2.358 -2.931 0.910 1.00 96.38 89 VAL A N 1
ATOM 675 C CA . VAL A 1 89 ? 2.438 -2.113 -0.307 1.00 96.38 89 VAL A CA 1
ATOM 676 C C . VAL A 1 89 ? 3.631 -2.591 -1.128 1.00 96.38 89 VAL A C 1
ATOM 678 O O . VAL A 1 89 ? 4.782 -2.436 -0.726 1.00 96.38 89 VAL A O 1
ATOM 681 N N . VAL A 1 90 ? 3.352 -3.198 -2.277 1.00 96.81 90 VAL A N 1
ATOM 682 C CA . VAL A 1 90 ? 4.330 -3.923 -3.096 1.00 96.81 90 VAL A CA 1
ATOM 683 C C . VAL A 1 90 ? 4.555 -3.172 -4.406 1.00 96.81 90 VAL A C 1
ATOM 685 O O . VAL A 1 90 ? 3.595 -2.880 -5.118 1.00 96.81 90 VAL A O 1
ATOM 688 N N . GLU A 1 91 ? 5.808 -2.867 -4.746 1.00 97.12 91 GLU A N 1
ATOM 689 C CA . GLU A 1 91 ? 6.183 -2.318 -6.054 1.00 97.12 91 GLU A CA 1
ATOM 690 C C . GLU A 1 91 ? 6.766 -3.421 -6.941 1.00 97.12 91 GLU A C 1
ATOM 692 O O . GLU A 1 91 ? 7.783 -4.030 -6.605 1.00 97.12 91 GLU A O 1
ATOM 697 N N . VAL A 1 92 ? 6.105 -3.672 -8.074 1.00 97.00 92 VAL A N 1
ATOM 698 C CA . VAL A 1 92 ? 6.395 -4.788 -8.984 1.00 97.00 92 VAL A CA 1
ATOM 699 C C . VAL A 1 92 ? 6.739 -4.269 -10.383 1.00 97.00 92 VAL A C 1
ATOM 701 O O . VAL A 1 92 ? 6.018 -3.434 -10.937 1.00 97.00 92 VAL A O 1
ATOM 704 N N . GLY A 1 93 ? 7.832 -4.767 -10.960 1.00 95.31 93 GLY A N 1
ATOM 705 C CA . GLY A 1 93 ? 8.278 -4.472 -12.321 1.00 95.31 93 GLY A CA 1
ATOM 706 C C . GLY A 1 93 ? 7.486 -5.206 -13.415 1.00 95.31 93 GLY A C 1
ATOM 707 O O . GLY A 1 93 ? 6.691 -6.105 -13.121 1.00 95.31 93 GLY A O 1
ATOM 708 N N . PRO A 1 94 ? 7.710 -4.871 -14.700 1.00 94.00 94 PRO A N 1
ATOM 709 C CA . PRO A 1 94 ? 6.982 -5.470 -15.825 1.00 94.00 94 PRO A CA 1
ATOM 710 C C . PRO A 1 94 ? 7.153 -6.997 -15.899 1.00 94.00 94 PRO A C 1
ATOM 712 O O . PRO A 1 94 ? 6.195 -7.713 -16.183 1.00 94.00 94 PRO A O 1
ATOM 715 N N . ASN A 1 95 ? 8.336 -7.505 -15.544 1.00 94.81 95 ASN A N 1
ATOM 716 C CA . ASN A 1 95 ? 8.670 -8.933 -15.555 1.00 94.81 95 ASN A CA 1
ATOM 717 C C . ASN 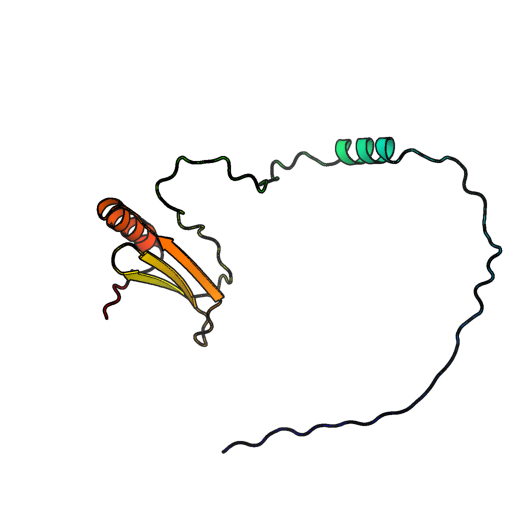A 1 95 ? 8.237 -9.680 -14.274 1.00 94.81 95 ASN A C 1
ATOM 719 O O . ASN A 1 95 ? 8.674 -10.804 -14.043 1.00 94.81 95 ASN A O 1
ATOM 723 N N . ARG A 1 96 ? 7.392 -9.070 -13.425 1.00 92.06 96 ARG A N 1
ATOM 724 C CA . ARG A 1 96 ? 7.036 -9.535 -12.062 1.00 92.06 96 ARG A CA 1
ATOM 725 C C . ARG A 1 96 ? 8.178 -9.473 -11.033 1.00 92.06 96 ARG A C 1
ATOM 727 O O . ARG A 1 96 ? 8.064 -10.053 -9.957 1.00 92.06 96 ARG A O 1
ATOM 734 N N . GLU A 1 97 ? 9.245 -8.745 -11.344 1.00 95.25 97 GLU A N 1
ATOM 735 C CA . GLU A 1 97 ? 10.348 -8.432 -10.428 1.00 95.25 97 GLU A CA 1
ATOM 736 C C . GLU A 1 97 ? 9.841 -7.653 -9.203 1.00 95.25 97 GLU A C 1
ATOM 738 O O . GLU A 1 97 ? 9.067 -6.707 -9.348 1.00 95.25 97 GLU A O 1
ATOM 743 N N . LEU A 1 98 ? 10.278 -8.020 -7.997 1.00 95.75 98 LEU A N 1
ATOM 744 C CA . LEU A 1 98 ? 9.963 -7.283 -6.771 1.00 95.75 98 LEU A CA 1
ATOM 745 C C . LEU A 1 98 ? 10.981 -6.151 -6.571 1.00 95.75 98 LEU A C 1
ATOM 747 O O . LEU A 1 98 ? 12.155 -6.421 -6.328 1.00 95.75 98 LEU A O 1
ATOM 751 N N . PHE A 1 99 ? 10.537 -4.895 -6.644 1.00 96.44 99 PHE A N 1
ATOM 752 C CA . PHE A 1 99 ? 11.405 -3.722 -6.462 1.00 96.44 99 PHE A CA 1
ATOM 753 C C . PHE A 1 99 ? 11.322 -3.114 -5.057 1.00 96.44 99 PHE A C 1
ATOM 755 O O . PHE A 1 99 ? 12.311 -2.569 -4.574 1.00 96.44 99 PHE A O 1
ATOM 762 N N . ASN A 1 100 ? 10.161 -3.189 -4.400 1.00 95.88 100 ASN A 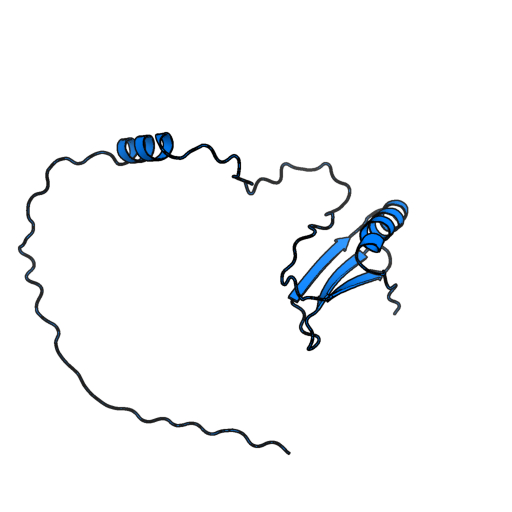N 1
ATOM 763 C CA . ASN A 1 100 ? 9.985 -2.755 -3.012 1.00 95.88 100 ASN A CA 1
ATOM 764 C C . ASN A 1 100 ? 8.823 -3.510 -2.348 1.00 95.88 100 ASN A C 1
ATOM 766 O O . ASN A 1 100 ? 7.855 -3.875 -3.017 1.00 95.88 100 ASN A O 1
ATOM 770 N N . CYS A 1 101 ? 8.884 -3.683 -1.030 1.00 95.06 101 CYS A N 1
ATOM 771 C CA . CYS A 1 101 ? 7.767 -4.143 -0.211 1.00 95.06 101 CYS A CA 1
ATOM 772 C C . CYS A 1 101 ? 7.776 -3.376 1.115 1.00 95.06 101 CYS A C 1
ATOM 774 O O . CYS A 1 101 ? 8.682 -3.548 1.930 1.00 95.06 101 CYS A O 1
ATOM 776 N N . GLU A 1 102 ? 6.769 -2.533 1.336 1.00 94.81 102 GLU A N 1
ATOM 777 C CA . GLU A 1 102 ? 6.578 -1.836 2.604 1.00 94.81 102 GLU A CA 1
ATOM 778 C C . GLU A 1 102 ? 5.454 -2.507 3.400 1.00 94.81 102 GLU A C 1
ATOM 780 O O . GLU A 1 102 ? 4.285 -2.470 3.010 1.00 94.81 102 GLU A O 1
ATOM 785 N N . LEU A 1 103 ? 5.831 -3.142 4.514 1.00 94.25 103 LEU A N 1
ATOM 786 C CA . LEU A 1 103 ? 4.907 -3.743 5.473 1.00 94.25 103 LEU A CA 1
ATOM 787 C C . LEU A 1 103 ? 4.473 -2.713 6.518 1.00 94.25 103 LEU A C 1
ATOM 789 O O . LEU A 1 103 ? 5.300 -1.985 7.073 1.00 94.25 103 LEU A O 1
ATOM 793 N N . ILE A 1 104 ? 3.168 -2.683 6.777 1.00 93.75 104 ILE A N 1
ATOM 794 C CA . ILE A 1 104 ? 2.478 -1.752 7.669 1.00 93.75 104 ILE A CA 1
ATOM 795 C C . ILE A 1 104 ? 1.573 -2.587 8.578 1.00 93.75 104 ILE A C 1
ATOM 797 O O . ILE A 1 104 ? 0.548 -3.110 8.140 1.00 93.75 104 ILE A O 1
ATOM 801 N N . GLU A 1 105 ? 1.971 -2.734 9.836 1.00 92.69 105 GLU A N 1
ATOM 802 C CA . GLU A 1 105 ? 1.197 -3.397 10.889 1.00 92.69 105 GLU A CA 1
ATOM 803 C C . GLU A 1 105 ? 0.298 -2.374 11.594 1.00 92.69 105 GLU A C 1
ATOM 805 O O . GLU A 1 105 ? 0.725 -1.249 11.839 1.00 92.69 105 GLU A O 1
ATOM 810 N N . VAL A 1 106 ? -0.954 -2.730 11.894 1.00 90.38 106 VAL A N 1
ATOM 811 C CA . VAL A 1 106 ? -1.982 -1.788 12.356 1.00 90.38 106 VAL A CA 1
ATOM 812 C C . VAL A 1 106 ? -2.756 -2.366 13.544 1.00 90.38 106 VAL A C 1
ATOM 814 O O . VAL A 1 106 ? -3.691 -3.152 13.381 1.00 90.38 106 VAL A O 1
ATOM 817 N N . TYR A 1 107 ? -2.396 -1.946 14.761 1.00 86.50 107 TYR A N 1
ATOM 818 C CA . TYR A 1 107 ? -2.879 -2.573 15.998 1.00 86.50 107 TYR A CA 1
ATOM 819 C C . TYR A 1 107 ? -4.400 -2.490 16.224 1.00 86.50 107 TYR A C 1
ATOM 821 O O . TYR A 1 107 ? -4.936 -3.327 16.949 1.00 86.50 107 TYR A O 1
ATOM 829 N N . LYS A 1 108 ? -5.135 -1.535 15.625 1.00 87.06 108 LYS A N 1
ATOM 830 C CA . LYS A 1 108 ? -6.605 -1.449 15.781 1.00 87.06 108 LYS A CA 1
ATOM 831 C C . LYS A 1 108 ? -7.367 -1.672 14.464 1.00 87.06 108 LYS A C 1
ATOM 833 O O . LYS A 1 108 ? -7.073 -1.026 13.458 1.00 87.06 108 LYS A O 1
ATOM 838 N N . PRO A 1 109 ? -8.464 -2.458 14.455 1.00 79.62 109 PRO A N 1
ATOM 839 C CA . PRO A 1 109 ? -9.245 -2.720 13.236 1.00 79.62 109 PRO A CA 1
ATOM 840 C C . PRO A 1 109 ? -9.946 -1.473 12.656 1.00 79.62 109 PRO A C 1
ATOM 842 O O . PRO A 1 109 ? -10.305 -1.451 11.477 1.00 79.62 109 PRO A O 1
ATOM 845 N N . GLY A 1 110 ? -10.138 -0.417 13.456 1.00 86.00 110 GLY A N 1
ATOM 846 C CA . GLY A 1 110 ? -10.612 0.889 12.975 1.00 86.00 110 GLY A CA 1
ATOM 847 C C . GLY A 1 110 ? -9.541 1.690 12.223 1.00 86.00 110 GLY A C 1
ATOM 848 O O . GLY A 1 110 ? -9.858 2.402 11.269 1.00 86.00 110 GLY A O 1
ATOM 849 N N . GLU A 1 111 ? -8.271 1.533 12.603 1.00 88.75 111 GLU A N 1
ATOM 850 C CA . GLU A 1 111 ? -7.131 2.166 11.933 1.00 88.75 111 GLU A CA 1
ATOM 851 C C . GLU A 1 111 ? -6.893 1.511 10.566 1.00 88.75 111 GLU A C 1
ATOM 853 O O . GLU A 1 111 ? -6.739 2.232 9.582 1.00 88.75 111 GLU A O 1
ATOM 858 N N . LEU A 1 112 ? -7.008 0.176 10.463 1.00 90.38 112 LEU A N 1
ATOM 859 C CA . LEU A 1 112 ? -6.892 -0.574 9.202 1.00 90.38 112 LEU A CA 1
ATOM 860 C C . LEU A 1 112 ? -7.836 -0.025 8.119 1.00 90.38 112 LEU A C 1
ATOM 862 O O . LEU A 1 112 ? -7.412 0.263 7.002 1.00 90.38 112 LEU A O 1
ATOM 866 N N . LYS A 1 113 ? -9.119 0.177 8.452 1.00 91.75 113 LYS A N 1
ATOM 867 C CA . LYS A 1 113 ? -10.120 0.727 7.515 1.00 91.75 113 LYS A CA 1
ATOM 868 C C . LYS A 1 113 ? -9.775 2.143 7.041 1.00 91.75 113 LYS A C 1
ATOM 870 O O . LYS A 1 113 ? -10.169 2.530 5.944 1.00 91.75 113 LYS A O 1
ATOM 875 N N . THR A 1 114 ? -9.053 2.915 7.850 1.00 91.44 114 THR A N 1
ATOM 876 C CA . THR A 1 114 ? -8.582 4.258 7.491 1.00 91.44 114 THR A CA 1
ATOM 877 C C . THR A 1 114 ? -7.301 4.212 6.663 1.00 91.44 114 THR A C 1
ATOM 879 O O . THR A 1 114 ? -7.239 4.882 5.636 1.00 91.44 114 THR A O 1
ATOM 882 N N . ALA A 1 115 ? -6.336 3.364 7.021 1.00 91.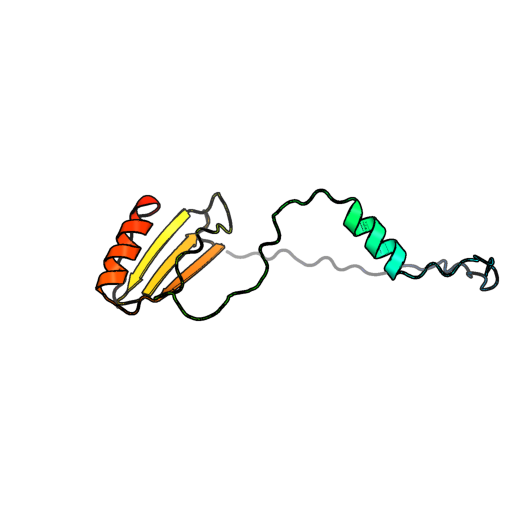06 115 ALA A N 1
ATOM 883 C CA . ALA A 1 115 ? -5.135 3.119 6.229 1.00 91.06 115 ALA A CA 1
ATOM 884 C C . ALA A 1 115 ? -5.487 2.636 4.807 1.00 91.06 115 ALA A C 1
ATOM 886 O O . ALA A 1 115 ? -5.062 3.243 3.826 1.00 91.06 115 ALA A O 1
ATOM 887 N N . LEU A 1 116 ? -6.356 1.624 4.684 1.00 93.44 116 LEU A N 1
ATOM 888 C CA . LEU A 1 116 ? -6.816 1.100 3.391 1.00 93.44 116 LEU A CA 1
ATOM 889 C C . LEU A 1 116 ? -7.597 2.134 2.566 1.00 93.44 116 LEU A C 1
ATOM 891 O O . LEU A 1 116 ? -7.428 2.180 1.350 1.00 93.44 116 LEU A O 1
ATOM 895 N N . ARG A 1 117 ? -8.419 2.984 3.202 1.00 93.12 117 ARG A N 1
ATOM 896 C CA . ARG A 1 117 ? -9.117 4.083 2.512 1.00 93.12 117 ARG A CA 1
ATOM 897 C C . ARG A 1 117 ? -8.121 5.085 1.931 1.00 93.12 117 ARG A C 1
ATOM 899 O O . ARG A 1 117 ? -8.235 5.415 0.757 1.00 93.12 117 ARG A O 1
ATOM 906 N N . ASN A 1 118 ? -7.132 5.515 2.711 1.00 91.12 118 ASN A N 1
ATOM 907 C CA . ASN A 1 118 ? -6.131 6.477 2.250 1.00 91.12 118 ASN A CA 1
ATOM 908 C C . ASN A 1 118 ? -5.272 5.889 1.112 1.00 91.12 118 ASN A C 1
ATOM 910 O O . ASN A 1 118 ? -5.026 6.553 0.115 1.00 91.12 118 ASN A O 1
ATOM 914 N N . MET A 1 119 ? -4.863 4.619 1.207 1.00 90.75 119 MET A N 1
ATOM 915 C CA . MET A 1 119 ? -4.065 3.979 0.151 1.00 90.75 119 MET A CA 1
ATOM 916 C C . MET A 1 119 ? -4.875 3.650 -1.118 1.00 90.75 119 MET A C 1
ATOM 918 O O . MET A 1 119 ? -4.292 3.518 -2.196 1.00 90.75 119 MET A O 1
ATOM 922 N N . SER A 1 120 ? -6.210 3.563 -1.018 1.00 93.06 120 SER A N 1
ATOM 923 C CA . SER A 1 120 ? -7.087 3.298 -2.170 1.00 93.06 120 SER A CA 1
ATOM 924 C C . SER A 1 120 ? -7.058 4.386 -3.254 1.00 93.06 120 SER A C 1
ATOM 926 O O . SER A 1 120 ? -7.468 4.125 -4.383 1.00 93.06 120 SER A O 1
ATOM 928 N N . GLU A 1 121 ? -6.511 5.564 -2.935 1.00 91.88 121 GLU A N 1
ATOM 929 C CA . GLU A 1 121 ? -6.248 6.661 -3.871 1.00 91.88 121 GLU A CA 1
ATOM 930 C C . GLU A 1 121 ? -5.247 6.273 -4.977 1.00 91.88 121 GLU A C 1
ATOM 932 O O . GLU A 1 121 ? -5.422 6.667 -6.128 1.00 91.88 121 GLU A O 1
ATOM 937 N N . PHE A 1 122 ? -4.216 5.474 -4.658 1.00 90.25 122 PHE A N 1
ATOM 938 C CA . PHE A 1 122 ? -3.132 5.152 -5.600 1.00 90.25 122 PHE A CA 1
ATOM 939 C C . PHE A 1 122 ? -3.090 3.691 -6.073 1.00 90.25 122 PHE A C 1
ATOM 941 O O . PHE A 1 122 ? -2.437 3.400 -7.077 1.00 90.25 122 PHE A O 1
ATOM 948 N N . ALA A 1 123 ? -3.745 2.756 -5.379 1.00 94.75 123 ALA A N 1
ATOM 949 C CA . ALA A 1 123 ? -3.918 1.380 -5.848 1.00 94.75 123 ALA A CA 1
ATOM 950 C C . ALA A 1 123 ? -5.135 0.712 -5.190 1.00 94.75 123 ALA A C 1
ATOM 952 O O . ALA A 1 123 ? -5.506 1.025 -4.065 1.00 94.75 123 ALA A O 1
ATOM 953 N N . LYS A 1 124 ? -5.750 -0.264 -5.866 1.00 96.81 124 LYS A N 1
ATOM 954 C CA . LYS A 1 124 ? -6.843 -1.057 -5.283 1.00 96.81 124 LYS A CA 1
ATOM 955 C C . LYS A 1 124 ? -6.291 -2.041 -4.233 1.00 96.81 124 LYS A C 1
ATOM 957 O O . LYS A 1 124 ? -5.397 -2.810 -4.588 1.00 96.81 124 LYS A O 1
ATOM 962 N N . PRO A 1 125 ? -6.829 -2.087 -2.997 1.00 96.81 125 PRO A N 1
ATOM 963 C CA . PRO A 1 125 ? -6.476 -3.122 -2.027 1.00 96.81 125 PRO A CA 1
ATOM 964 C C . PRO A 1 125 ? -7.080 -4.492 -2.353 1.00 96.81 125 PRO A C 1
ATOM 966 O O . PRO A 1 125 ? -8.241 -4.595 -2.757 1.00 96.81 125 PRO A O 1
ATOM 969 N N . TYR A 1 126 ? -6.308 -5.548 -2.103 1.00 97.19 126 TYR A N 1
ATOM 970 C CA . TYR A 1 126 ? -6.707 -6.948 -2.243 1.00 97.19 126 TYR A CA 1
ATOM 971 C C . TYR A 1 126 ? -6.589 -7.664 -0.897 1.00 97.19 126 TYR A C 1
ATOM 973 O O . TYR A 1 126 ? -5.515 -7.694 -0.294 1.00 97.19 126 TYR A O 1
ATOM 981 N N . ARG A 1 127 ? -7.687 -8.260 -0.423 1.00 96.31 127 ARG A N 1
ATOM 982 C CA . ARG A 1 127 ? -7.656 -9.108 0.772 1.00 96.31 127 ARG A CA 1
ATOM 983 C C . ARG A 1 127 ? -7.019 -10.452 0.412 1.00 96.31 127 ARG A C 1
ATOM 985 O O . ARG A 1 127 ? -7.445 -11.075 -0.558 1.00 96.31 127 ARG A O 1
ATOM 992 N N . LEU A 1 128 ? -6.040 -10.895 1.193 1.00 94.94 128 LEU A N 1
ATOM 993 C CA . LEU A 1 128 ? -5.537 -12.268 1.140 1.00 94.94 128 LEU A CA 1
ATOM 994 C C . LEU A 1 128 ? -6.427 -13.203 1.975 1.00 94.94 128 LEU A C 1
ATOM 996 O O . LEU A 1 128 ? -7.188 -12.761 2.838 1.00 94.94 128 LEU A O 1
ATOM 1000 N N . GLY A 1 129 ? -6.322 -14.499 1.713 1.00 91.19 129 GLY A N 1
ATOM 1001 C CA . GLY A 1 129 ? -6.936 -15.566 2.495 1.00 91.19 129 GLY A CA 1
ATOM 1002 C C . GLY A 1 129 ? -6.062 -16.812 2.412 1.00 91.19 129 GLY A C 1
ATOM 1003 O O . GLY A 1 129 ? -5.297 -16.953 1.453 1.00 91.19 129 GLY A O 1
ATOM 1004 N N . PHE A 1 130 ? -6.173 -17.663 3.426 1.00 79.44 130 PHE A N 1
ATOM 1005 C CA . PHE A 1 130 ? -5.383 -18.873 3.640 1.00 79.44 130 PHE A CA 1
ATOM 1006 C C . PHE A 1 130 ? -6.319 -20.009 4.072 1.00 79.44 130 PHE A C 1
ATOM 1008 O O . PHE A 1 130 ? -7.352 -19.678 4.704 1.00 79.44 130 PHE A O 1
#

Foldseek 3Di:
DDDDDDDDDDDDDDDDDDDDDDPPPCDDDDDPDPVVVVVVVVVVPDDPPVPCPDPDDDDDDDQKDADPPDDLDPQWDWAWEDDDQKIWTWTADPVRDTRDIDIIGGPDPVVVVVSQVVCVVRYHYDYDDD

Organism: NCBI:txid1464854

Secondary structure (DSSP, 8-state):
---PPPP---------------S-----------HHHHHHHHHTTS--------S----S--SS-------S-TTPEEEEEEETTEEEEEEE-TTS-EEEEEEEE-SSHHHHHHHHHHHTTTS-EEE---

Sequence (130 aa):
MITPFSEVVNPRLCCEDETPVDPRTMSQWPVSVSLAVVGLLVLASVPLVSGQRGFGVSGDTSPYKGYSGIRARPEAKRLIYYHEQTIAVVEVGPNRELFNCELIEVYKPGELKTALRNMSEFAKPYRLGF

Radius of gyration: 28.88 Å; chains: 1; bounding box: 75×57×46 Å

pLDDT: mean 72.28, std 21.46, range [38.38, 97.38]